Protein AF-A0A914AHM3-F1 (afdb_monomer_lite)

Sequence (152 aa):
MAEKRKVKGLMERLRDGETVICAEGYLFVFERRGYLTAGSFVPEVVLEHPELVRQQYEEFVHAGSDVVLAFTYYAHREKMALIGREDDLERINKHALRMAREVADQTGTLMAGNISNTNIFVDTVPNYREKIRQIFKQCYSVSAMQSVNEFT

Radius of gyration: 16.48 Å; chains: 1; bounding box: 52×35×42 Å

Organism: Patiria miniata (NCBI:txid46514)

Secondary structure (DSSP, 8-state):
----PPPPPHHHHHHTT----B---HHHHHHHTTSS-TTT---THHHH-HHHHHHHHHHHHHTT-SEEE-S-TT-SHHHHHTTT-GGGHHHHHHHHHHHHHHHHHHHT-EEE------S--STTSTTHHHHHHHHHHHHHHHHHTT--SS--

Foldseek 3Di:
DDDQPQQDAPVRCVVVVHDAAADDDVLVVCVVVVNDDPPLSAVCCCVVPVVVLLVVQLVVVVVPHLEREFPLELLFQVSCVVVPRSVCSLVSLLSRLVSRVVSCSVSSGHYFYDDYDDPQPDPPDPPSVVVRVVRRVVSCVSRVVRHDDDDD

InterPro domains:
  IPR003726 Homocysteine-binding domain [PF02574] (45-138)
  IPR003726 Homocysteine-binding domain [PS50970] (8-152)
  IPR036589 Homocysteine-binding domain superfamily [G3DSA:3.20.20.330] (1-148)
  IPR036589 Homocysteine-binding domain superfamily [SSF82282] (9-138)

Structure (mmCIF, N/CA/C/O backbone):
data_AF-A0A914AHM3-F1
#
_entry.id   AF-A0A914AHM3-F1
#
loop_
_atom_site.group_PDB
_atom_site.id
_atom_site.type_symbol
_atom_site.label_atom_id
_atom_site.label_alt_id
_atom_site.label_comp_id
_atom_site.label_asym_id
_atom_site.label_entity_id
_atom_site.label_seq_id
_atom_site.pdbx_PDB_ins_code
_atom_site.Cartn_x
_atom_site.Cartn_y
_atom_site.Cartn_z
_atom_site.occupancy
_atom_site.B_iso_or_equiv
_atom_site.auth_seq_id
_atom_site.auth_comp_id
_atom_site.auth_asym_id
_atom_site.auth_atom_id
_atom_site.pdbx_PDB_model_num
ATOM 1 N N . MET A 1 1 ? -28.312 -5.785 12.304 1.00 42.84 1 MET A N 1
ATOM 2 C CA . MET A 1 1 ? -27.181 -5.218 11.540 1.00 42.84 1 MET A CA 1
ATOM 3 C C . MET A 1 1 ? -26.356 -4.410 12.52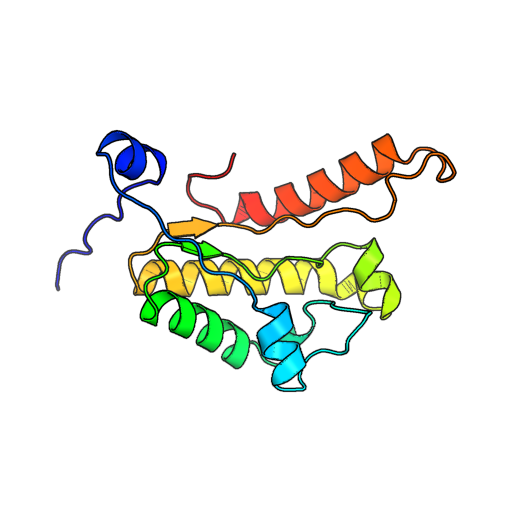8 1.00 42.84 1 MET A C 1
ATOM 5 O O . MET A 1 1 ? -26.925 -3.509 13.127 1.00 42.84 1 MET A O 1
ATOM 9 N N . ALA A 1 2 ? -25.105 -4.788 12.802 1.00 54.66 2 ALA A N 1
ATOM 10 C CA . ALA A 1 2 ? -24.249 -4.020 13.708 1.00 54.66 2 ALA A CA 1
ATOM 11 C C . ALA A 1 2 ? -23.854 -2.695 13.037 1.00 54.66 2 ALA A C 1
ATOM 13 O O . ALA A 1 2 ? -23.507 -2.682 11.856 1.00 54.66 2 ALA A O 1
ATOM 14 N N . GLU A 1 3 ? -23.950 -1.590 13.770 1.00 62.22 3 GLU A N 1
ATOM 15 C CA . GLU A 1 3 ? -23.522 -0.271 13.309 1.00 62.22 3 GLU A CA 1
ATOM 16 C C . GLU A 1 3 ? -22.013 -0.301 13.019 1.00 62.22 3 GLU A C 1
ATOM 18 O O . GLU A 1 3 ? -21.216 -0.689 13.877 1.00 62.22 3 GLU A O 1
ATOM 23 N N . LYS A 1 4 ? -21.604 0.052 11.791 1.00 63.44 4 LYS A N 1
ATOM 24 C CA . LYS A 1 4 ? -20.179 0.162 11.449 1.00 63.44 4 LYS A CA 1
ATOM 25 C C . LYS A 1 4 ? -19.589 1.313 12.261 1.00 63.44 4 LYS A C 1
ATOM 27 O O . LYS A 1 4 ? -19.874 2.476 11.985 1.00 63.44 4 LYS A O 1
ATOM 32 N N . ARG A 1 5 ? -18.760 0.987 13.254 1.00 68.69 5 ARG A N 1
ATOM 33 C CA . ARG A 1 5 ? -18.002 1.971 14.032 1.00 68.69 5 ARG A CA 1
ATOM 34 C C . ARG A 1 5 ? -17.180 2.839 13.077 1.00 68.69 5 ARG A C 1
ATOM 36 O O . ARG A 1 5 ? -16.397 2.321 12.284 1.00 68.69 5 ARG A O 1
ATOM 43 N N . LYS A 1 6 ? -17.364 4.157 13.159 1.00 81.12 6 LYS A N 1
ATOM 44 C CA . LYS A 1 6 ? -16.585 5.128 12.384 1.00 81.12 6 LYS A CA 1
ATOM 45 C C . LYS A 1 6 ? -15.105 5.008 12.769 1.00 81.12 6 LYS A C 1
ATOM 47 O O . LYS A 1 6 ? -14.771 5.100 13.950 1.00 81.12 6 LYS A O 1
ATOM 52 N N . VAL A 1 7 ? -14.239 4.784 11.782 1.00 86.19 7 VAL A N 1
ATOM 53 C CA . VAL A 1 7 ? -12.780 4.767 11.971 1.00 86.19 7 VAL A CA 1
ATOM 54 C C . VAL A 1 7 ? -12.321 6.200 12.251 1.00 86.19 7 VAL A C 1
ATOM 56 O O . VAL A 1 7 ? -12.707 7.116 11.521 1.00 86.19 7 VAL A O 1
ATOM 59 N N . LYS A 1 8 ? -11.556 6.399 13.332 1.00 90.94 8 LYS A N 1
ATOM 60 C CA . LYS A 1 8 ? -10.951 7.699 13.652 1.00 90.94 8 LYS A CA 1
ATOM 61 C C . LYS A 1 8 ? -9.883 8.041 12.627 1.00 90.94 8 LYS A C 1
ATOM 63 O O . LYS A 1 8 ? -9.135 7.158 12.212 1.00 90.94 8 LYS A O 1
ATOM 68 N N . GLY A 1 9 ? -9.776 9.319 12.306 1.00 92.06 9 GLY A N 1
ATOM 69 C CA . GLY A 1 9 ? -8.724 9.800 11.427 1.00 92.06 9 GLY A CA 1
ATOM 70 C C . GLY A 1 9 ? -7.344 9.855 12.085 1.00 92.06 9 GLY A C 1
ATOM 71 O O . GLY A 1 9 ? -7.245 10.031 13.295 1.00 92.06 9 GLY A O 1
ATOM 72 N N . LEU A 1 10 ? -6.261 9.783 11.316 1.00 92.81 10 LEU A N 1
ATOM 73 C CA . LEU A 1 10 ? -4.870 9.924 11.750 1.00 92.81 10 LEU A CA 1
ATOM 74 C C . LEU A 1 10 ? -4.677 11.155 12.636 1.00 92.81 10 LEU A C 1
ATOM 76 O O . LEU A 1 10 ? -4.193 11.041 13.757 1.00 92.81 10 LEU A O 1
ATOM 80 N N . MET A 1 11 ? -5.093 12.336 12.169 1.00 94.38 11 MET A N 1
ATOM 81 C CA . MET A 1 11 ? -4.920 13.575 12.937 1.00 94.38 11 MET A CA 1
ATOM 82 C C . MET A 1 11 ? -5.751 13.596 14.222 1.00 94.38 11 MET A C 1
ATOM 84 O O . MET A 1 11 ? -5.345 14.225 15.194 1.00 94.38 11 MET A O 1
ATOM 88 N N . GLU A 1 12 ? -6.905 12.930 14.234 1.00 94.12 12 GLU A N 1
ATOM 89 C CA . GLU A 1 12 ? -7.736 12.762 15.430 1.00 94.12 12 GLU A CA 1
ATOM 90 C C . GLU A 1 12 ? -7.029 11.849 16.438 1.00 94.12 12 GLU A C 1
ATOM 92 O O . GLU A 1 12 ? -6.790 12.261 17.569 1.00 94.12 12 GLU A O 1
ATOM 97 N N . ARG A 1 13 ? -6.576 10.669 15.994 1.00 94.38 13 ARG A N 1
ATOM 98 C CA . ARG A 1 13 ? -5.828 9.705 16.814 1.00 94.38 13 ARG A CA 1
ATOM 99 C C . ARG A 1 13 ? -4.575 10.329 17.432 1.00 94.38 13 ARG A C 1
ATOM 101 O O . ARG A 1 13 ? -4.349 10.195 18.631 1.00 94.38 13 ARG A O 1
ATOM 108 N N . LEU A 1 14 ? -3.790 11.066 16.641 1.00 94.88 14 LEU A N 1
ATOM 109 C CA . LEU A 1 14 ? -2.574 11.730 17.124 1.00 94.88 14 LEU A CA 1
ATOM 110 C C . LEU A 1 14 ? -2.871 12.834 18.152 1.00 94.88 14 LEU A C 1
ATOM 112 O O . LEU A 1 14 ? -2.126 12.981 19.118 1.00 94.88 14 LEU A O 1
ATOM 116 N N . ARG A 1 15 ? -3.952 13.607 17.975 1.00 97.06 15 ARG A N 1
ATOM 117 C CA . ARG A 1 15 ? -4.371 14.638 18.947 1.00 97.06 15 ARG A CA 1
ATOM 118 C C . ARG A 1 15 ? -4.854 14.035 20.263 1.00 97.06 15 ARG A C 1
ATOM 120 O O . ARG A 1 15 ? -4.610 14.628 21.309 1.00 97.06 15 ARG A O 1
ATOM 127 N N . ASP A 1 16 ? -5.475 12.863 20.203 1.00 96.75 16 ASP A N 1
ATOM 128 C CA . ASP A 1 16 ? -5.922 12.104 21.373 1.00 96.75 16 ASP A CA 1
ATOM 129 C C . ASP A 1 16 ? -4.761 11.404 22.113 1.00 96.75 16 ASP A C 1
ATOM 131 O O . ASP A 1 16 ? -4.977 10.762 23.140 1.00 96.75 16 ASP A O 1
ATOM 135 N N . GLY A 1 17 ? -3.522 11.530 21.618 1.00 97.00 17 GLY A N 1
ATOM 136 C CA . GLY A 1 17 ? -2.338 10.902 22.206 1.00 97.00 17 GLY A CA 1
ATOM 137 C C . GLY A 1 17 ? -2.209 9.409 21.892 1.00 97.00 17 GLY A C 1
ATOM 138 O O . GLY A 1 17 ? -1.454 8.706 22.565 1.00 97.00 17 GLY A O 1
ATOM 139 N N . GLU A 1 18 ? -2.938 8.906 20.891 1.00 96.75 18 GLU A N 1
ATOM 140 C CA . GLU A 1 18 ? -2.820 7.520 20.445 1.00 96.75 18 GLU A CA 1
ATOM 141 C C . GLU A 1 18 ? -1.497 7.286 19.696 1.00 96.75 18 GLU A C 1
ATOM 143 O O . GLU A 1 18 ? -0.972 8.161 19.005 1.00 96.75 18 GLU A O 1
ATOM 148 N N . THR A 1 19 ? -0.976 6.061 19.787 1.00 96.12 19 THR A N 1
ATOM 149 C CA . THR A 1 19 ? 0.103 5.581 18.913 1.00 96.12 19 THR A CA 1
ATOM 150 C C . THR A 1 19 ? -0.508 4.922 17.680 1.00 96.12 19 THR A C 1
ATOM 152 O O . THR A 1 19 ? -1.481 4.180 17.806 1.00 96.12 19 THR A O 1
ATOM 155 N N . VAL A 1 20 ? 0.060 5.193 16.501 1.00 95.69 20 VAL A N 1
ATOM 156 C CA . VAL A 1 20 ? -0.365 4.607 15.222 1.00 95.69 20 VAL A CA 1
ATOM 157 C C . VAL A 1 20 ? 0.788 3.796 14.641 1.00 95.69 20 VAL A C 1
ATOM 159 O O . VAL A 1 20 ? 1.871 4.333 14.406 1.00 95.69 20 VAL A O 1
ATOM 162 N N . ILE A 1 21 ? 0.556 2.509 14.402 1.00 96.56 21 ILE A N 1
ATOM 163 C CA . ILE A 1 21 ? 1.529 1.576 13.830 1.00 96.56 21 ILE A CA 1
ATOM 164 C C . ILE A 1 21 ? 1.242 1.393 12.338 1.00 96.56 21 ILE A C 1
ATOM 166 O O . ILE A 1 21 ? 0.132 1.055 11.942 1.00 96.56 21 ILE A O 1
ATOM 170 N N . CYS A 1 22 ? 2.256 1.575 11.495 1.00 95.44 22 CYS A N 1
ATOM 171 C CA . CYS A 1 22 ? 2.174 1.292 10.065 1.00 95.44 22 CYS A CA 1
ATOM 172 C C . CYS A 1 22 ? 3.213 0.226 9.718 1.00 95.44 22 CYS A C 1
ATOM 174 O O . CYS A 1 22 ? 4.412 0.510 9.705 1.00 95.44 22 CYS A O 1
ATOM 176 N N . ALA A 1 23 ? 2.759 -1.005 9.491 1.00 94.19 23 ALA A N 1
ATOM 177 C CA . ALA A 1 23 ? 3.623 -2.080 9.032 1.00 94.19 23 ALA A CA 1
ATOM 178 C C . ALA A 1 23 ? 3.858 -1.988 7.515 1.00 94.19 23 ALA A C 1
ATOM 180 O O . ALA A 1 23 ? 2.966 -1.657 6.733 1.00 94.19 23 ALA A O 1
ATOM 181 N N . GLU A 1 24 ? 5.081 -2.308 7.109 1.00 90.19 24 GLU A N 1
ATOM 182 C CA . GLU A 1 24 ? 5.529 -2.384 5.720 1.00 90.19 24 GLU A CA 1
ATOM 183 C C . GLU A 1 24 ? 6.514 -3.563 5.608 1.00 90.19 24 GLU A C 1
ATOM 185 O O . GLU A 1 24 ? 6.832 -4.228 6.597 1.00 90.19 24 GLU A O 1
ATOM 190 N N . GLY A 1 25 ? 6.985 -3.850 4.403 1.00 91.62 25 GLY A N 1
ATOM 191 C CA . GLY A 1 25 ? 8.000 -4.853 4.117 1.00 91.62 25 GLY A CA 1
ATOM 192 C C . GLY A 1 25 ? 7.534 -5.857 3.073 1.00 91.62 25 GLY A C 1
ATOM 193 O O . GLY A 1 25 ? 8.170 -6.900 2.929 1.00 91.62 25 GLY A O 1
ATOM 194 N N . TYR A 1 26 ? 6.439 -5.568 2.350 1.00 92.69 26 TYR A N 1
ATOM 195 C CA . TYR A 1 26 ? 5.820 -6.470 1.365 1.00 92.69 26 TYR A CA 1
ATOM 196 C C . TYR A 1 26 ? 6.859 -7.055 0.417 1.00 92.69 26 TYR A C 1
ATOM 198 O O . TYR A 1 26 ? 6.921 -8.262 0.203 1.00 92.69 26 TYR A O 1
ATOM 206 N N . LEU A 1 27 ? 7.718 -6.179 -0.095 1.00 92.44 27 LEU A N 1
ATOM 207 C CA . LEU A 1 27 ? 8.753 -6.507 -1.054 1.00 92.44 27 LEU A CA 1
ATOM 208 C C . LEU A 1 27 ? 9.712 -7.587 -0.542 1.00 92.44 27 LEU A C 1
ATOM 210 O O . LEU A 1 27 ? 9.981 -8.550 -1.255 1.00 92.44 27 LEU A O 1
ATOM 214 N N . PHE A 1 28 ? 10.174 -7.468 0.703 1.00 92.00 28 PHE A N 1
ATOM 215 C CA . PHE A 1 28 ? 11.066 -8.452 1.319 1.00 92.00 28 PHE A CA 1
ATOM 216 C C . PHE A 1 28 ? 10.345 -9.753 1.662 1.00 92.00 28 PHE A C 1
ATOM 218 O O . PHE A 1 28 ? 10.939 -10.825 1.584 1.00 92.00 28 PHE A O 1
ATOM 225 N N . VAL A 1 29 ? 9.059 -9.688 2.017 1.00 94.00 29 VAL A N 1
ATOM 226 C CA . VAL A 1 29 ? 8.280 -10.908 2.249 1.00 94.00 29 VAL A CA 1
ATOM 227 C C . VAL A 1 29 ? 8.100 -11.683 0.944 1.00 94.00 29 VAL A C 1
ATOM 229 O O . VAL A 1 29 ? 8.300 -12.897 0.927 1.00 94.00 29 VAL A O 1
ATOM 232 N N . PHE A 1 30 ? 7.782 -11.002 -0.158 1.00 95.25 30 PHE A N 1
ATOM 233 C CA . PHE A 1 30 ? 7.632 -11.645 -1.462 1.00 95.25 30 PHE A CA 1
ATOM 234 C C . PHE A 1 30 ? 8.955 -12.121 -2.056 1.00 95.25 30 PHE A C 1
ATOM 236 O O . PHE A 1 30 ? 8.975 -13.188 -2.664 1.00 95.25 30 PHE A O 1
ATOM 243 N N . GLU A 1 31 ? 10.058 -11.406 -1.833 1.00 93.88 31 GLU A N 1
ATOM 244 C CA . GLU A 1 31 ? 11.396 -11.884 -2.200 1.00 93.88 31 GLU A CA 1
ATOM 245 C C . GLU A 1 31 ? 11.745 -13.171 -1.442 1.00 93.88 31 GLU A C 1
ATOM 247 O O . GLU A 1 31 ? 12.020 -14.197 -2.063 1.00 93.88 31 GLU A O 1
ATOM 252 N N . ARG A 1 32 ? 11.576 -13.187 -0.114 1.00 93.50 32 ARG A N 1
ATOM 253 C CA . ARG A 1 32 ? 11.824 -14.380 0.709 1.00 93.50 32 ARG A CA 1
ATOM 254 C C . ARG A 1 32 ? 10.929 -15.568 0.341 1.00 93.50 32 ARG A C 1
ATOM 256 O O . ARG A 1 32 ? 11.335 -16.717 0.514 1.00 93.50 32 ARG A O 1
ATOM 263 N N . ARG A 1 33 ? 9.703 -15.307 -0.121 1.00 94.19 33 ARG A N 1
ATOM 264 C CA . ARG A 1 33 ? 8.746 -16.330 -0.580 1.00 94.19 33 ARG A CA 1
ATOM 265 C C . ARG A 1 33 ? 8.977 -16.759 -2.040 1.00 94.19 33 ARG A C 1
ATOM 267 O O . ARG A 1 33 ? 8.308 -17.685 -2.485 1.00 94.19 33 ARG A O 1
ATOM 274 N N . GLY A 1 34 ? 9.912 -16.133 -2.760 1.00 93.00 34 GLY A N 1
ATOM 275 C CA . GLY A 1 34 ? 10.273 -16.485 -4.137 1.00 93.00 34 GLY A CA 1
ATOM 276 C C . GLY A 1 34 ? 9.369 -15.895 -5.224 1.00 93.00 34 GLY A C 1
ATOM 277 O O . GLY A 1 34 ? 9.424 -16.358 -6.358 1.00 93.00 34 GLY A O 1
ATOM 278 N N . TYR A 1 35 ? 8.549 -14.891 -4.899 1.00 92.62 35 TYR A N 1
ATOM 279 C CA . TYR A 1 35 ? 7.653 -14.213 -5.849 1.00 92.62 35 TYR A CA 1
ATOM 280 C C . TYR A 1 35 ? 8.254 -12.950 -6.468 1.00 92.62 35 TYR A C 1
ATOM 282 O O . TYR A 1 35 ? 7.726 -12.456 -7.454 1.00 92.62 35 TYR A O 1
ATOM 290 N N . LEU A 1 36 ? 9.326 -12.404 -5.886 1.00 89.94 36 LEU A N 1
ATOM 291 C CA . LEU A 1 36 ? 10.032 -11.244 -6.427 1.00 89.94 36 LEU A CA 1
ATOM 292 C C . LEU A 1 36 ? 11.522 -11.532 -6.548 1.00 89.94 36 LEU A C 1
ATOM 294 O O . LEU A 1 36 ? 12.123 -12.169 -5.684 1.00 89.94 36 LEU A O 1
ATOM 298 N N . THR A 1 37 ? 12.124 -11.002 -7.609 1.00 83.00 37 THR A N 1
ATOM 299 C CA . THR A 1 37 ? 13.563 -11.121 -7.852 1.00 83.00 37 THR A CA 1
ATOM 300 C C . THR A 1 37 ? 14.315 -9.940 -7.244 1.00 83.00 37 THR A C 1
ATOM 302 O O . THR A 1 37 ? 13.954 -8.773 -7.443 1.00 83.00 37 THR A O 1
ATOM 305 N N . ALA A 1 38 ? 15.406 -10.240 -6.535 1.00 79.62 38 ALA A N 1
ATOM 306 C CA . ALA A 1 38 ? 16.302 -9.226 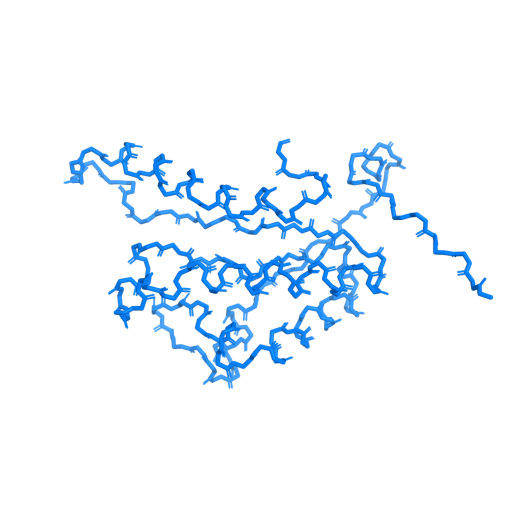-6.004 1.00 79.62 38 ALA A CA 1
ATOM 307 C C . ALA A 1 38 ? 16.892 -8.341 -7.117 1.00 79.62 38 ALA A C 1
ATOM 309 O O . ALA A 1 38 ? 17.373 -8.827 -8.139 1.00 79.62 38 ALA A O 1
ATOM 310 N N . GLY A 1 39 ? 16.863 -7.022 -6.911 1.00 77.69 39 GLY A N 1
ATOM 311 C CA . GLY A 1 39 ? 17.391 -6.024 -7.846 1.00 77.69 39 GLY A CA 1
ATOM 312 C C . GLY A 1 39 ? 16.302 -5.274 -8.615 1.00 77.69 39 GLY A C 1
ATOM 313 O O . GLY A 1 39 ? 16.201 -4.046 -8.483 1.00 77.69 39 GLY A O 1
ATOM 314 N N . SER A 1 40 ? 15.459 -5.975 -9.387 1.00 77.12 40 SER A N 1
ATOM 315 C CA . SER A 1 40 ? 14.355 -5.329 -10.118 1.00 77.12 40 SER A CA 1
ATOM 316 C C . SER A 1 40 ? 13.308 -4.797 -9.146 1.00 77.12 40 SER A C 1
ATOM 318 O O . SER A 1 40 ? 12.944 -3.629 -9.271 1.00 77.12 40 SER A O 1
ATOM 320 N N . PHE A 1 41 ? 12.923 -5.585 -8.132 1.00 82.31 41 PHE A N 1
ATOM 321 C CA . PHE A 1 41 ? 12.080 -5.149 -7.014 1.00 82.31 41 PHE A CA 1
ATOM 322 C C . PHE A 1 41 ? 10.793 -4.427 -7.458 1.00 82.31 41 PHE A C 1
ATOM 324 O O . PHE A 1 41 ? 10.301 -3.520 -6.791 1.00 82.31 41 PHE A O 1
ATOM 331 N N . VAL A 1 42 ? 10.261 -4.816 -8.615 1.00 86.12 42 VAL A N 1
ATOM 332 C CA . VAL A 1 42 ? 9.024 -4.273 -9.177 1.00 86.12 42 VAL A CA 1
ATOM 333 C C . VAL A 1 42 ? 7.840 -5.041 -8.580 1.00 86.12 42 VAL A C 1
ATOM 335 O O . VAL A 1 42 ? 7.921 -6.262 -8.496 1.00 86.12 42 VAL A O 1
ATOM 338 N N . PRO A 1 43 ? 6.732 -4.394 -8.177 1.00 88.62 43 PRO A N 1
ATOM 339 C CA . PRO A 1 43 ? 5.596 -5.075 -7.543 1.00 88.62 43 PRO A CA 1
ATOM 340 C C . PRO A 1 43 ? 4.686 -5.812 -8.553 1.00 88.62 43 PRO A C 1
ATOM 342 O O . PRO A 1 43 ? 3.471 -5.628 -8.573 1.00 88.62 43 PRO A O 1
ATOM 345 N N . GLU A 1 44 ? 5.259 -6.666 -9.402 1.00 91.19 44 GLU A N 1
ATOM 346 C CA . GLU A 1 44 ? 4.539 -7.467 -10.410 1.00 91.19 4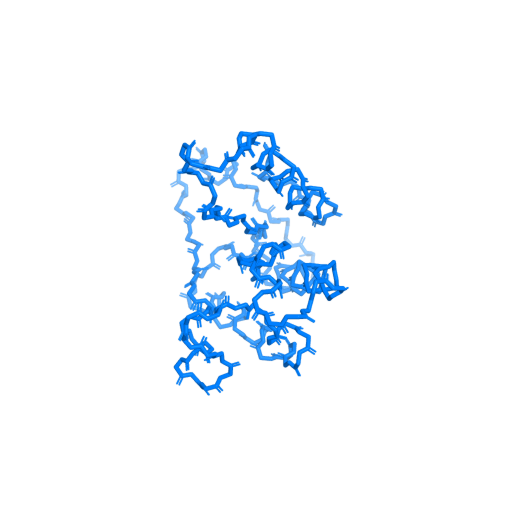4 GLU A CA 1
ATOM 347 C C . GLU A 1 44 ? 3.545 -8.471 -9.812 1.00 91.19 44 GLU A C 1
ATOM 349 O O . GLU A 1 44 ? 2.463 -8.696 -10.366 1.00 91.19 44 GLU A O 1
ATOM 354 N N . VAL A 1 45 ? 3.849 -8.952 -8.604 1.00 94.50 45 VAL A N 1
ATOM 355 C CA . VAL A 1 45 ? 2.988 -9.815 -7.782 1.00 94.50 45 VAL A CA 1
ATOM 356 C C . VAL A 1 45 ? 1.586 -9.230 -7.554 1.00 94.50 45 VAL A C 1
ATOM 358 O O . VAL A 1 45 ? 0.636 -9.975 -7.346 1.00 94.50 45 VAL A O 1
ATOM 361 N N . VAL A 1 46 ? 1.410 -7.906 -7.662 1.00 96.12 46 VAL A N 1
ATOM 362 C CA . VAL A 1 46 ? 0.094 -7.248 -7.563 1.00 96.12 46 VAL A CA 1
ATOM 363 C C . VAL A 1 46 ? -0.862 -7.681 -8.678 1.00 96.12 46 VAL A C 1
ATOM 365 O O . VAL A 1 46 ? -2.073 -7.717 -8.458 1.00 96.12 46 VAL A O 1
ATOM 368 N N . LEU A 1 47 ? -0.346 -7.989 -9.871 1.00 95.44 47 LEU A N 1
ATOM 369 C CA . LEU A 1 47 ? -1.153 -8.493 -10.984 1.00 95.44 47 LEU A CA 1
ATOM 370 C C . LEU A 1 47 ? -1.109 -10.016 -11.098 1.00 95.44 47 LEU A C 1
ATOM 372 O O . LEU A 1 47 ? -2.102 -10.604 -11.515 1.00 95.44 47 LEU A O 1
ATOM 376 N N . GLU A 1 48 ? 0.018 -10.634 -10.754 1.00 95.25 48 GLU A N 1
ATOM 377 C CA . GLU A 1 48 ? 0.228 -12.077 -10.927 1.00 95.25 48 GLU A CA 1
ATOM 378 C C . GLU A 1 48 ? -0.395 -12.907 -9.805 1.00 95.25 48 GLU A C 1
ATOM 380 O O . GLU A 1 48 ? -0.991 -13.946 -10.079 1.00 95.25 48 GLU A O 1
ATOM 385 N N . HIS A 1 49 ? -0.301 -12.418 -8.566 1.00 96.75 49 HIS A N 1
ATOM 386 C CA . HIS A 1 49 ? -0.781 -13.090 -7.357 1.00 96.75 49 HIS A CA 1
ATOM 387 C C . HIS A 1 49 ? -1.495 -12.107 -6.406 1.00 96.75 49 HIS A C 1
ATOM 389 O O . HIS A 1 49 ? -1.074 -11.917 -5.254 1.00 96.75 49 HIS A O 1
ATOM 395 N N . PRO A 1 50 ? -2.565 -11.424 -6.864 1.00 97.12 50 PRO A N 1
ATOM 396 C CA . PRO A 1 50 ? -3.276 -10.421 -6.067 1.00 97.12 50 PRO A CA 1
ATOM 397 C C . PRO A 1 50 ? -3.801 -10.971 -4.732 1.00 97.12 50 PRO A C 1
ATOM 399 O O . PRO A 1 50 ? -3.839 -10.251 -3.735 1.00 97.12 50 PRO A O 1
ATOM 402 N N . GLU A 1 51 ? -4.168 -12.250 -4.688 1.00 97.69 51 GLU A N 1
ATOM 403 C CA . GLU A 1 51 ? -4.595 -12.957 -3.484 1.00 97.69 51 GLU A CA 1
ATOM 404 C C . GLU A 1 51 ? -3.520 -12.966 -2.393 1.00 97.69 51 GLU A C 1
ATOM 406 O O . GLU A 1 51 ? -3.841 -12.762 -1.223 1.00 97.69 51 GLU A O 1
ATOM 411 N N . LEU A 1 52 ? -2.243 -13.109 -2.764 1.00 97.50 52 LEU A N 1
ATOM 412 C CA . LEU A 1 52 ? -1.137 -13.114 -1.807 1.00 97.50 52 LEU A CA 1
ATOM 413 C C . LEU A 1 52 ? -0.842 -11.709 -1.281 1.00 97.50 52 LEU A C 1
ATOM 415 O O . LEU A 1 52 ? -0.507 -11.543 -0.110 1.00 97.50 52 LEU A O 1
ATOM 419 N N . VAL A 1 53 ? -0.993 -10.684 -2.124 1.00 97.62 53 VAL A N 1
ATOM 420 C CA . VAL A 1 53 ? -0.870 -9.277 -1.707 1.00 97.62 53 VAL A CA 1
ATOM 421 C C . VAL A 1 53 ? -1.967 -8.924 -0.715 1.00 97.62 53 VAL A C 1
ATOM 423 O O . VAL A 1 53 ? -1.690 -8.347 0.336 1.00 97.62 53 VAL A O 1
ATOM 426 N N . ARG A 1 54 ? -3.203 -9.329 -1.012 1.00 98.06 54 ARG A N 1
ATOM 427 C CA . ARG A 1 54 ? -4.330 -9.157 -0.102 1.00 98.06 54 ARG A CA 1
ATOM 428 C C . ARG A 1 54 ? -4.103 -9.880 1.226 1.00 98.06 54 ARG A C 1
ATOM 430 O O . ARG A 1 54 ? -4.267 -9.263 2.275 1.00 98.06 54 ARG A O 1
ATOM 437 N N . GLN A 1 55 ? -3.668 -11.139 1.181 1.00 97.75 55 GLN A N 1
ATOM 438 C CA . GLN A 1 55 ? -3.316 -11.896 2.379 1.00 97.75 55 GLN A CA 1
ATOM 439 C C . GLN A 1 55 ? -2.237 -11.169 3.194 1.00 97.75 55 GLN A C 1
ATOM 441 O O . GLN A 1 55 ? -2.357 -11.072 4.410 1.00 97.75 55 GLN A O 1
ATOM 446 N N . GLN A 1 56 ? -1.214 -10.598 2.550 1.00 97.44 56 GLN A N 1
ATOM 447 C CA . GLN A 1 56 ? -0.157 -9.880 3.263 1.00 97.44 56 GLN A CA 1
ATOM 448 C C . GLN A 1 56 ? -0.661 -8.604 3.957 1.00 97.44 56 GLN A C 1
ATOM 450 O O . GLN A 1 56 ? -0.212 -8.305 5.064 1.00 97.44 56 GLN A O 1
ATOM 455 N N . TYR A 1 57 ? -1.603 -7.870 3.349 1.00 98.19 57 TYR A N 1
ATOM 456 C CA . TYR A 1 57 ? -2.282 -6.750 4.016 1.00 98.19 57 TYR A CA 1
ATOM 457 C C . TYR A 1 57 ? -3.022 -7.217 5.273 1.00 98.19 57 TYR A C 1
ATOM 459 O O . TYR A 1 57 ? -2.875 -6.618 6.337 1.00 98.19 57 TYR A O 1
ATOM 467 N N . GLU A 1 58 ? -3.795 -8.298 5.158 1.00 98.12 58 GLU A N 1
ATOM 468 C CA . GLU A 1 58 ? -4.556 -8.877 6.270 1.00 98.12 58 GLU A CA 1
ATOM 469 C C . GLU A 1 58 ? -3.623 -9.397 7.381 1.00 98.12 58 GLU A C 1
ATOM 471 O O . GLU A 1 58 ? -3.891 -9.165 8.558 1.00 98.12 58 GLU A O 1
ATOM 476 N N . GLU A 1 59 ? -2.488 -10.011 7.028 1.00 97.94 59 GLU A N 1
ATOM 477 C CA . GLU A 1 59 ? -1.451 -10.460 7.969 1.00 97.94 59 GLU A CA 1
ATOM 478 C C . GLU A 1 59 ? -0.845 -9.292 8.762 1.00 97.94 59 GLU A C 1
ATOM 480 O O . GLU A 1 59 ? -0.670 -9.401 9.976 1.00 97.94 59 GLU A O 1
ATOM 485 N N . PHE A 1 60 ? -0.558 -8.155 8.117 1.00 98.19 60 PHE A N 1
ATOM 486 C CA . PHE A 1 60 ? -0.043 -6.976 8.820 1.00 98.19 60 PHE A CA 1
ATOM 487 C C . PHE A 1 60 ? -1.076 -6.345 9.748 1.00 98.19 60 PHE A C 1
ATOM 489 O O . PHE A 1 60 ? -0.732 -5.950 10.862 1.00 98.19 60 PHE A O 1
ATOM 496 N N . VAL A 1 61 ? -2.343 -6.289 9.335 1.00 98.06 61 VAL A N 1
ATOM 497 C CA . VAL A 1 61 ? -3.421 -5.846 10.226 1.00 98.06 61 VAL A CA 1
ATOM 498 C C . VAL A 1 61 ? -3.570 -6.802 11.408 1.00 98.06 61 VAL A C 1
ATOM 500 O O . VAL A 1 61 ? -3.643 -6.357 12.551 1.00 98.06 61 VAL A O 1
ATOM 503 N N . HIS A 1 62 ? -3.544 -8.114 11.162 1.00 97.94 62 HIS A N 1
ATOM 504 C CA . HIS A 1 62 ? -3.598 -9.129 12.213 1.00 97.94 62 HIS A CA 1
ATOM 505 C C . HIS A 1 62 ? -2.429 -9.007 13.204 1.00 97.94 62 HIS A C 1
ATOM 507 O O . HIS A 1 62 ? -2.618 -9.192 14.404 1.00 97.94 62 HIS A O 1
ATOM 513 N N . ALA A 1 63 ? -1.242 -8.633 12.721 1.00 98.00 63 ALA A N 1
ATOM 514 C CA . ALA A 1 63 ? -0.065 -8.367 13.545 1.00 98.00 63 ALA A CA 1
ATOM 515 C C . ALA A 1 63 ? -0.127 -7.036 14.328 1.00 98.00 63 ALA A C 1
ATOM 517 O O . ALA A 1 63 ? 0.783 -6.755 15.108 1.00 98.00 63 ALA A O 1
ATOM 518 N N . GLY A 1 64 ? -1.179 -6.229 14.149 1.00 97.25 64 GLY A N 1
ATOM 519 C CA . GLY A 1 64 ? -1.411 -4.985 14.889 1.00 97.25 64 GLY A CA 1
ATOM 520 C C . GLY A 1 64 ? -1.154 -3.698 14.103 1.00 97.25 64 GLY A C 1
ATOM 521 O O . GLY A 1 64 ? -1.052 -2.640 14.717 1.00 97.25 64 GLY A O 1
ATOM 522 N N . SER A 1 65 ? -1.036 -3.751 12.771 1.00 97.62 65 SER A N 1
ATOM 523 C CA . SER A 1 65 ? -0.952 -2.532 11.959 1.00 97.62 65 SER A CA 1
ATOM 524 C C . SER A 1 65 ? -2.273 -1.762 11.991 1.00 97.62 65 SER A C 1
ATOM 526 O O . SER A 1 65 ? -3.335 -2.296 11.674 1.00 97.62 65 SER A O 1
ATOM 528 N N . ASP A 1 66 ? -2.188 -0.474 12.306 1.00 97.19 66 ASP A N 1
ATOM 529 C CA . ASP A 1 66 ? -3.295 0.482 12.274 1.00 97.19 66 ASP A CA 1
ATOM 530 C C . ASP A 1 66 ? -3.588 1.023 10.871 1.00 97.19 66 ASP A C 1
ATOM 532 O O . ASP A 1 66 ? -4.626 1.652 10.646 1.00 97.19 66 ASP A O 1
ATOM 536 N N . VAL A 1 67 ? -2.650 0.822 9.944 1.00 96.56 67 VAL A N 1
ATOM 537 C CA . VAL A 1 67 ? -2.686 1.341 8.578 1.00 96.56 67 VAL A CA 1
ATOM 538 C C . VAL A 1 67 ? -2.427 0.202 7.602 1.00 96.56 67 VAL A C 1
ATOM 540 O O . VAL A 1 67 ? -1.444 -0.530 7.731 1.00 96.56 67 VAL A O 1
ATOM 543 N N . VAL A 1 68 ? -3.275 0.082 6.586 1.00 96.94 68 VAL A N 1
ATOM 544 C CA . VAL A 1 68 ? -2.985 -0.723 5.398 1.00 96.94 68 VAL A CA 1
ATOM 545 C C . VAL A 1 68 ? -2.287 0.178 4.389 1.00 96.94 68 VAL A C 1
ATOM 547 O O . VAL A 1 68 ? -2.915 0.996 3.713 1.00 96.94 68 VAL A O 1
ATOM 550 N N . LEU A 1 69 ? -0.965 0.058 4.316 1.00 95.06 69 LEU A N 1
ATOM 551 C CA . LEU A 1 69 ? -0.155 0.779 3.342 1.00 95.06 69 LEU A CA 1
ATOM 552 C C . LEU A 1 69 ? -0.159 0.026 2.008 1.00 95.06 69 LEU A C 1
ATOM 554 O O . LEU A 1 69 ? 0.284 -1.118 1.950 1.00 95.06 69 LEU A O 1
ATOM 558 N N . ALA A 1 70 ? -0.644 0.653 0.937 1.00 94.81 70 ALA A N 1
ATOM 559 C CA . ALA A 1 70 ? -0.715 0.027 -0.378 1.00 94.81 70 ALA A CA 1
ATOM 560 C C . ALA A 1 70 ? 0.680 -0.320 -0.920 1.00 94.81 70 ALA A C 1
ATOM 562 O O . ALA A 1 70 ? 1.609 0.487 -0.863 1.00 94.81 70 ALA A O 1
ATOM 563 N N . PHE A 1 71 ? 0.819 -1.507 -1.508 1.00 94.81 71 PHE A N 1
ATOM 564 C CA . PHE A 1 71 ? 2.064 -1.990 -2.096 1.00 94.81 71 PHE A CA 1
ATOM 565 C C . PHE A 1 71 ? 2.307 -1.387 -3.491 1.00 94.81 71 PHE A C 1
ATOM 567 O O . PHE A 1 71 ? 2.270 -2.063 -4.516 1.00 94.81 71 PHE A O 1
ATOM 574 N N . THR A 1 72 ? 2.519 -0.071 -3.521 1.00 91.44 72 THR A N 1
ATOM 575 C CA . THR A 1 72 ? 2.789 0.733 -4.727 1.00 91.44 72 THR A CA 1
ATOM 576 C C . THR A 1 72 ? 4.239 1.213 -4.812 1.00 91.44 72 THR A C 1
ATOM 578 O O . THR A 1 72 ? 4.615 1.916 -5.751 1.00 91.44 72 THR A O 1
ATOM 581 N N . TYR A 1 73 ? 5.087 0.833 -3.851 1.00 88.19 73 TYR A N 1
ATOM 582 C CA . TYR A 1 73 ? 6.508 1.165 -3.885 1.00 88.19 73 TYR A CA 1
ATOM 583 C C . TYR A 1 73 ? 7.169 0.557 -5.130 1.00 88.19 73 TYR A C 1
ATOM 585 O O . TYR A 1 73 ? 6.907 -0.588 -5.483 1.00 88.19 73 TYR A O 1
ATOM 593 N N . TYR A 1 74 ? 7.996 1.344 -5.821 1.00 87.44 74 TYR A N 1
ATOM 594 C CA . TYR A 1 74 ? 8.602 1.021 -7.117 1.00 87.44 74 TYR A CA 1
ATOM 595 C C . TYR A 1 74 ? 7.647 0.802 -8.299 1.00 87.44 74 TYR A C 1
ATOM 597 O O . TYR A 1 74 ? 8.113 0.574 -9.415 1.00 87.44 74 TYR A O 1
ATOM 605 N N . ALA A 1 75 ? 6.338 1.009 -8.137 1.00 86.56 75 ALA A N 1
ATOM 606 C CA . ALA A 1 75 ? 5.410 1.094 -9.259 1.00 86.56 75 ALA A CA 1
ATOM 607 C C . ALA A 1 75 ? 5.479 2.488 -9.915 1.00 86.56 75 ALA A C 1
ATOM 609 O O . ALA A 1 75 ? 4.520 3.258 -9.868 1.00 86.56 75 ALA A O 1
ATOM 610 N N . HIS A 1 76 ? 6.622 2.823 -10.525 1.00 86.19 76 HIS A N 1
ATOM 611 C CA . HIS A 1 76 ? 6.817 4.021 -11.351 1.00 86.19 76 HIS A CA 1
ATOM 612 C C . HIS A 1 76 ? 7.553 3.679 -12.650 1.00 86.19 76 HIS A C 1
ATOM 614 O O . HIS A 1 76 ? 8.315 2.715 -12.717 1.00 86.19 76 HIS A O 1
ATOM 620 N N . ARG A 1 77 ? 7.343 4.499 -13.690 1.00 85.44 77 ARG A N 1
ATOM 621 C CA . ARG A 1 77 ? 7.776 4.223 -15.073 1.00 85.44 77 ARG A CA 1
ATOM 622 C C . ARG A 1 77 ? 9.236 3.770 -15.196 1.00 85.44 77 ARG A C 1
ATOM 624 O O . ARG A 1 77 ? 9.506 2.818 -15.912 1.00 85.44 77 ARG A O 1
ATOM 631 N N . GLU A 1 78 ? 10.158 4.428 -14.494 1.00 83.88 78 GLU A N 1
ATOM 632 C CA . GLU A 1 78 ? 11.592 4.099 -14.537 1.00 83.88 78 GLU A CA 1
ATOM 633 C C . GLU A 1 78 ? 11.886 2.667 -14.062 1.00 83.88 78 GLU A C 1
ATOM 635 O O . GLU A 1 78 ? 12.663 1.968 -14.703 1.00 83.88 78 GLU A O 1
ATOM 640 N N . LYS A 1 79 ? 11.259 2.205 -12.971 1.00 85.25 79 LYS A N 1
ATOM 641 C CA . LYS A 1 79 ? 11.488 0.841 -12.477 1.00 85.25 79 LYS A CA 1
ATOM 642 C C . LYS A 1 79 ? 10.788 -0.197 -13.349 1.00 85.25 79 LYS A C 1
ATOM 644 O O . LYS A 1 79 ? 11.380 -1.228 -13.644 1.00 85.25 79 LYS A O 1
ATOM 649 N N . MET A 1 80 ? 9.565 0.099 -13.799 1.00 87.69 80 MET A N 1
ATOM 650 C CA . MET A 1 80 ? 8.805 -0.778 -14.700 1.00 87.69 80 MET A CA 1
ATOM 651 C C . MET A 1 80 ? 9.549 -1.025 -16.024 1.00 87.69 80 MET A C 1
ATOM 653 O O . MET A 1 80 ? 9.500 -2.133 -16.553 1.00 87.69 80 MET A O 1
ATOM 657 N N . ALA A 1 81 ? 10.289 -0.024 -16.519 1.00 87.56 81 ALA A N 1
ATOM 658 C CA . ALA A 1 81 ? 11.102 -0.137 -17.729 1.00 87.56 81 ALA A CA 1
ATOM 659 C C . ALA A 1 81 ? 12.255 -1.145 -17.611 1.00 87.56 81 ALA A C 1
ATOM 661 O O . ALA A 1 81 ? 12.685 -1.703 -18.616 1.00 87.56 81 ALA A O 1
ATOM 662 N N . LEU A 1 82 ? 12.731 -1.443 -16.394 1.00 85.88 82 LEU A N 1
ATOM 663 C CA . LEU A 1 82 ? 13.776 -2.454 -16.179 1.00 85.88 82 LEU A CA 1
ATOM 664 C C . LEU A 1 82 ? 13.307 -3.875 -16.516 1.00 85.88 82 LEU A C 1
ATOM 666 O O . LEU A 1 82 ? 14.142 -4.747 -16.738 1.00 85.88 82 LEU A O 1
ATOM 670 N N . ILE A 1 83 ? 11.992 -4.102 -16.534 1.00 87.44 83 ILE A N 1
ATOM 671 C CA . ILE A 1 83 ? 11.379 -5.398 -16.841 1.00 87.44 83 ILE A CA 1
ATOM 672 C C . ILE A 1 83 ? 10.455 -5.340 -18.070 1.00 87.44 83 ILE A C 1
ATOM 674 O O . ILE A 1 83 ? 9.774 -6.317 -18.362 1.00 87.44 83 ILE A O 1
ATOM 678 N N . GLY A 1 84 ? 10.413 -4.206 -18.783 1.00 89.25 84 GLY A N 1
ATOM 679 C CA . GLY A 1 84 ? 9.586 -4.016 -19.981 1.00 89.25 84 GLY A CA 1
ATOM 680 C C . GLY A 1 84 ? 8.073 -4.053 -19.726 1.00 89.25 84 GLY A C 1
ATOM 681 O O . GLY A 1 84 ? 7.330 -4.564 -20.563 1.00 89.25 84 GLY A O 1
ATOM 682 N N . ARG A 1 85 ? 7.612 -3.580 -18.557 1.00 91.06 85 ARG A N 1
ATOM 683 C CA . ARG A 1 85 ? 6.192 -3.619 -18.140 1.00 91.06 85 ARG A CA 1
ATOM 684 C C . ARG A 1 85 ? 5.595 -2.242 -17.853 1.00 91.06 85 ARG A C 1
ATOM 686 O O . ARG A 1 85 ? 4.726 -2.092 -16.997 1.00 91.06 85 ARG A O 1
ATOM 693 N N . GLU A 1 86 ? 6.043 -1.201 -18.543 1.00 91.06 86 GLU A N 1
ATOM 694 C CA . GLU A 1 86 ? 5.549 0.168 -18.349 1.00 91.06 86 GLU A CA 1
ATOM 695 C C . GLU A 1 86 ? 4.034 0.303 -18.549 1.00 91.06 86 GLU A C 1
ATOM 697 O O . GLU A 1 86 ? 3.407 1.117 -17.869 1.00 91.06 86 GLU A O 1
ATOM 702 N N . ASP A 1 87 ? 3.448 -0.509 -19.427 1.00 92.12 87 ASP A N 1
ATOM 703 C CA . ASP A 1 87 ? 2.010 -0.500 -19.723 1.00 92.12 87 ASP A CA 1
ATOM 704 C C . ASP A 1 87 ? 1.157 -1.060 -18.569 1.00 92.12 87 ASP A C 1
ATOM 706 O O . ASP A 1 87 ? -0.023 -0.729 -18.439 1.00 92.12 87 ASP A O 1
ATOM 710 N N . ASP A 1 88 ? 1.757 -1.841 -17.664 1.00 92.19 88 ASP A N 1
ATOM 711 C CA . ASP A 1 88 ? 1.080 -2.374 -16.477 1.00 92.19 88 ASP A CA 1
ATOM 712 C C . ASP A 1 88 ? 1.054 -1.385 -15.304 1.00 92.19 88 ASP A C 1
ATOM 714 O O . ASP A 1 88 ? 0.329 -1.596 -14.328 1.00 92.19 88 ASP A O 1
ATOM 718 N N . LEU A 1 89 ? 1.805 -0.285 -15.391 1.00 89.56 89 LEU A N 1
ATOM 719 C CA . LEU A 1 89 ? 2.021 0.670 -14.304 1.00 89.56 89 LEU A CA 1
ATOM 720 C C . LEU A 1 89 ? 0.721 1.157 -13.647 1.00 89.56 89 LEU A C 1
ATOM 722 O O . LEU A 1 89 ? 0.587 1.160 -12.420 1.00 89.56 89 LEU A O 1
ATOM 726 N N . GLU A 1 90 ? -0.242 1.593 -14.459 1.00 89.88 90 GLU A N 1
ATOM 727 C CA . GLU A 1 90 ? -1.517 2.111 -13.960 1.00 89.88 90 GLU A CA 1
ATOM 728 C C . GLU A 1 90 ? -2.367 0.994 -13.343 1.00 89.88 90 GLU A C 1
ATOM 730 O O . GLU A 1 90 ? -3.015 1.200 -12.314 1.00 89.88 90 GLU A O 1
ATOM 735 N N . ARG A 1 91 ? -2.331 -0.204 -13.938 1.00 92.12 91 ARG A N 1
ATOM 736 C CA . ARG A 1 91 ? -3.076 -1.372 -13.458 1.00 92.12 91 ARG A CA 1
ATOM 737 C C . ARG A 1 91 ? -2.554 -1.839 -12.106 1.00 92.12 91 ARG A C 1
ATOM 739 O O . ARG A 1 91 ? -3.367 -2.028 -11.207 1.00 92.12 91 ARG A O 1
ATOM 746 N N . ILE A 1 92 ? -1.233 -1.955 -11.949 1.00 93.12 92 ILE A N 1
ATOM 747 C CA . ILE A 1 92 ? -0.573 -2.308 -10.683 1.00 93.12 92 ILE A CA 1
ATOM 748 C C . ILE A 1 92 ? -0.991 -1.331 -9.589 1.00 93.12 92 ILE A C 1
ATOM 750 O O . ILE A 1 92 ? -1.554 -1.746 -8.578 1.00 93.12 92 ILE A O 1
ATOM 754 N N . ASN A 1 93 ? -0.792 -0.028 -9.809 1.00 92.00 93 ASN A N 1
ATOM 755 C CA . ASN A 1 93 ? -1.098 0.965 -8.783 1.00 92.00 93 ASN A CA 1
ATOM 756 C C . ASN A 1 93 ? -2.583 0.937 -8.385 1.00 92.00 93 ASN A C 1
ATOM 758 O O . ASN A 1 93 ? -2.903 0.873 -7.199 1.00 92.00 93 ASN A O 1
ATOM 762 N N . LYS A 1 94 ? -3.503 0.917 -9.361 1.00 92.56 94 LYS A N 1
ATOM 763 C CA . LYS A 1 94 ? -4.948 0.870 -9.081 1.00 92.56 94 LYS A CA 1
ATOM 764 C C . LYS A 1 94 ? -5.374 -0.416 -8.374 1.00 92.56 94 LYS A C 1
ATOM 766 O O . LYS A 1 94 ? -6.256 -0.360 -7.522 1.00 92.56 94 LYS A O 1
ATOM 771 N N . HIS A 1 95 ? -4.793 -1.564 -8.725 1.00 94.75 95 HIS A N 1
ATOM 772 C CA . HIS A 1 95 ? -5.095 -2.831 -8.056 1.00 94.75 95 HIS A CA 1
ATOM 773 C C . HIS A 1 95 ? -4.596 -2.835 -6.609 1.00 94.75 95 HIS A C 1
ATOM 775 O O . HIS A 1 95 ? -5.364 -3.192 -5.717 1.00 94.75 95 HIS A O 1
ATOM 781 N N . ALA A 1 96 ? -3.359 -2.395 -6.365 1.00 95.12 96 ALA A N 1
ATOM 782 C CA . ALA A 1 96 ? -2.791 -2.330 -5.021 1.00 95.12 96 ALA A CA 1
ATOM 783 C C . ALA A 1 96 ? -3.589 -1.391 -4.104 1.00 95.12 96 ALA A C 1
ATOM 785 O O . ALA A 1 96 ? -3.933 -1.788 -2.991 1.00 95.12 96 ALA A O 1
ATOM 786 N N . LEU A 1 97 ? -3.927 -0.186 -4.584 1.00 94.50 97 LEU A N 1
ATOM 787 C CA . LEU A 1 97 ? -4.723 0.795 -3.836 1.00 94.50 97 LEU A CA 1
ATOM 788 C C . LEU A 1 97 ? -6.131 0.271 -3.531 1.00 94.50 97 LEU A C 1
ATOM 790 O O . LEU A 1 97 ? -6.584 0.365 -2.390 1.00 94.50 97 LEU A O 1
ATOM 794 N N . ARG A 1 98 ? -6.796 -0.349 -4.516 1.00 95.06 98 ARG A N 1
ATOM 795 C CA . ARG A 1 98 ? -8.141 -0.906 -4.333 1.00 95.06 98 ARG A CA 1
ATOM 796 C C . ARG A 1 98 ? -8.144 -2.003 -3.271 1.00 95.06 98 ARG A C 1
ATOM 798 O O . ARG A 1 98 ? -8.956 -1.951 -2.355 1.00 95.06 98 ARG A O 1
ATOM 805 N N . MET A 1 99 ? -7.214 -2.956 -3.358 1.00 96.75 99 MET A N 1
ATOM 806 C CA . MET A 1 99 ? -7.099 -4.035 -2.370 1.00 96.75 99 MET A CA 1
ATOM 807 C C . MET A 1 99 ? -6.777 -3.495 -0.971 1.00 96.75 99 MET A C 1
ATOM 809 O O . MET A 1 99 ? -7.384 -3.934 0.002 1.00 96.75 99 MET A O 1
ATOM 813 N N . ALA A 1 100 ? -5.879 -2.510 -0.864 1.00 96.06 100 ALA A N 1
ATOM 814 C CA . ALA A 1 100 ? -5.555 -1.875 0.413 1.00 96.06 100 ALA A CA 1
ATOM 815 C C . ALA A 1 100 ? -6.782 -1.194 1.043 1.00 96.06 100 ALA A C 1
ATOM 817 O O . ALA A 1 100 ? -7.036 -1.357 2.238 1.00 96.06 100 ALA A O 1
ATOM 818 N N . ARG A 1 101 ? -7.587 -0.484 0.237 1.00 94.81 101 ARG A N 1
ATOM 819 C CA . ARG A 1 101 ?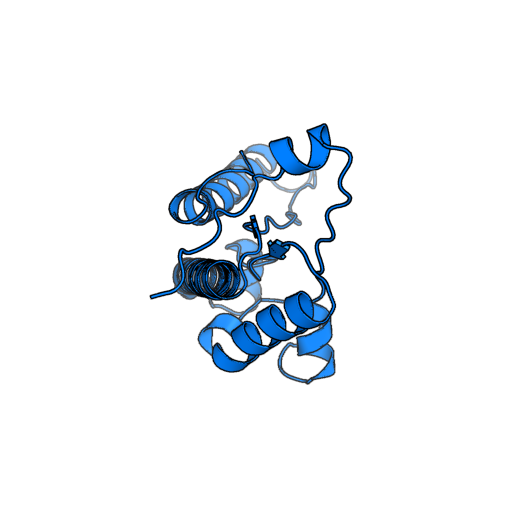 -8.847 0.118 0.692 1.00 94.81 101 ARG A CA 1
ATOM 820 C C . ARG A 1 101 ? -9.841 -0.946 1.150 1.00 94.81 101 ARG A C 1
ATOM 822 O O . ARG A 1 101 ? -10.380 -0.824 2.248 1.00 94.81 101 ARG A O 1
ATOM 829 N N . GLU A 1 102 ? -10.065 -1.987 0.354 1.00 95.88 102 GLU A N 1
ATOM 830 C CA . GLU A 1 102 ? -10.995 -3.066 0.701 1.00 95.88 102 GLU A CA 1
ATOM 831 C C . GLU A 1 102 ? -10.633 -3.727 2.035 1.00 95.88 102 GLU A C 1
ATOM 833 O O . GLU A 1 102 ? -11.510 -3.908 2.878 1.00 95.88 102 GLU A O 1
ATOM 838 N N . VAL A 1 103 ? -9.352 -4.050 2.249 1.00 97.06 103 VAL A N 1
ATOM 839 C CA . VAL A 1 103 ? -8.888 -4.636 3.515 1.00 97.06 103 VAL A CA 1
ATOM 840 C C . VAL A 1 103 ? -9.119 -3.656 4.659 1.00 97.06 103 VAL A C 1
ATOM 842 O O . VAL A 1 103 ? -9.770 -4.017 5.634 1.00 97.06 103 VAL A O 1
ATOM 845 N N . ALA A 1 104 ? -8.705 -2.396 4.509 1.00 95.31 104 ALA A N 1
ATOM 846 C CA . ALA A 1 104 ? -8.877 -1.398 5.558 1.00 95.31 104 ALA A CA 1
ATOM 847 C C . ALA A 1 104 ? -10.353 -1.140 5.924 1.00 95.31 104 ALA A C 1
ATOM 849 O O . ALA A 1 104 ? -10.678 -0.890 7.082 1.00 95.31 104 ALA A O 1
ATOM 850 N N . ASP A 1 105 ? -11.270 -1.201 4.948 1.00 94.19 105 ASP A N 1
ATOM 851 C CA . ASP A 1 105 ? -12.714 -1.024 5.186 1.00 94.19 105 ASP A CA 1
ATOM 852 C C . ASP A 1 105 ? -13.321 -2.199 5.959 1.00 94.19 105 ASP A C 1
ATOM 854 O O . ASP A 1 105 ? -14.298 -2.031 6.695 1.00 94.19 105 ASP A O 1
ATOM 858 N N . GLN A 1 106 ? -12.778 -3.399 5.755 1.00 95.56 106 GLN A N 1
ATOM 859 C CA . GLN A 1 106 ? -13.227 -4.618 6.420 1.00 95.56 106 GLN A CA 1
ATOM 860 C C . GLN A 1 106 ? -12.666 -4.734 7.837 1.00 95.56 106 GLN A C 1
ATOM 862 O O . GLN A 1 106 ? -13.361 -5.221 8.726 1.00 95.56 106 GLN A O 1
ATOM 867 N N . THR A 1 107 ? -11.439 -4.266 8.054 1.00 95.12 107 THR A N 1
ATOM 868 C CA . THR A 1 107 ? -10.742 -4.356 9.342 1.00 95.12 107 THR A CA 1
ATOM 869 C C . THR A 1 107 ? -10.930 -3.126 10.225 1.00 95.12 107 THR A C 1
ATOM 871 O O . THR A 1 107 ? -10.611 -3.172 11.410 1.00 95.12 107 THR A O 1
ATOM 874 N N . GLY A 1 108 ? -11.463 -2.029 9.680 1.00 94.50 108 GLY A N 1
ATOM 875 C CA . GLY A 1 108 ? -11.632 -0.775 10.412 1.00 94.50 108 GLY A CA 1
ATOM 876 C C . GLY A 1 108 ? -10.312 -0.042 10.669 1.00 94.50 108 GLY A C 1
ATOM 877 O O . GLY A 1 108 ? -10.192 0.659 11.672 1.00 94.50 108 GLY A O 1
ATOM 878 N N . THR A 1 109 ? -9.328 -0.213 9.785 1.00 95.12 109 THR A N 1
ATOM 879 C CA . THR A 1 109 ? -8.017 0.449 9.853 1.00 95.12 109 THR A CA 1
ATOM 880 C C . THR A 1 109 ? -7.949 1.652 8.911 1.00 95.12 109 THR A C 1
ATOM 882 O O . THR A 1 109 ? -8.809 1.854 8.048 1.00 95.12 109 THR A O 1
ATOM 885 N N . LEU A 1 110 ? -6.898 2.458 9.055 1.00 95.31 110 LEU A N 1
ATOM 886 C CA . LEU A 1 110 ? -6.555 3.488 8.078 1.00 95.31 110 LEU A CA 1
ATOM 887 C C . LEU A 1 110 ? -6.002 2.844 6.800 1.00 95.31 110 LEU A C 1
ATOM 889 O O . LEU A 1 110 ? -5.603 1.677 6.789 1.00 95.31 110 LEU A O 1
ATOM 893 N N . MET A 1 111 ? -5.952 3.620 5.722 1.00 93.31 111 MET A N 1
ATOM 894 C CA . MET A 1 111 ? -5.317 3.237 4.464 1.00 93.31 111 MET A CA 1
ATOM 895 C C . MET A 1 111 ? -4.413 4.374 3.996 1.00 93.31 111 MET A C 1
ATOM 897 O O . MET A 1 111 ? -4.766 5.543 4.136 1.00 93.31 111 MET A O 1
ATOM 901 N N . ALA A 1 112 ? -3.254 4.029 3.444 1.00 91.94 112 ALA A N 1
ATOM 902 C CA . ALA A 1 112 ? -2.334 4.996 2.862 1.00 91.94 112 ALA A CA 1
ATOM 903 C C . ALA A 1 112 ? -1.801 4.502 1.512 1.00 91.94 112 ALA A C 1
ATOM 905 O O . ALA A 1 112 ? -1.544 3.312 1.327 1.00 91.94 112 ALA A O 1
ATOM 906 N N . GLY A 1 113 ? -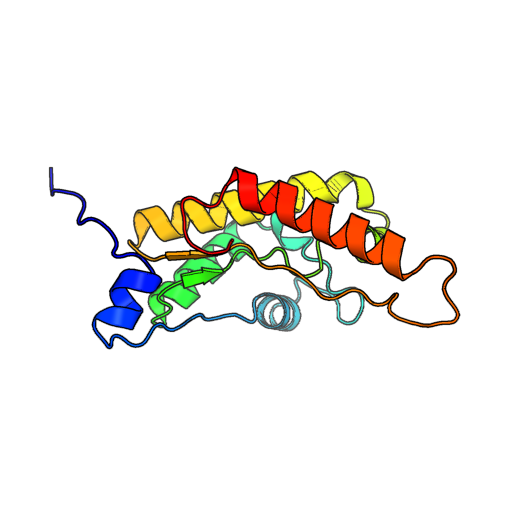1.604 5.426 0.570 1.00 90.31 113 GLY A N 1
ATOM 907 C CA . GLY A 1 113 ? -0.847 5.171 -0.655 1.00 90.31 113 GLY A CA 1
ATOM 908 C C . GLY A 1 113 ? 0.653 5.295 -0.393 1.00 90.31 113 GLY A C 1
ATOM 909 O O . GLY A 1 113 ? 1.079 6.201 0.321 1.00 90.31 113 GLY A O 1
ATOM 910 N N . ASN A 1 114 ? 1.459 4.402 -0.968 1.00 88.94 114 ASN A N 1
ATOM 911 C CA . ASN A 1 114 ? 2.911 4.446 -0.826 1.00 88.94 114 ASN A CA 1
ATOM 912 C C . ASN A 1 114 ? 3.550 5.179 -2.016 1.00 88.94 114 ASN A C 1
ATOM 914 O O . ASN A 1 114 ? 3.182 4.952 -3.172 1.00 88.94 114 ASN A O 1
ATOM 918 N N . ILE A 1 115 ? 4.516 6.053 -1.737 1.00 86.06 115 ILE A N 1
ATOM 919 C CA . ILE A 1 115 ? 5.248 6.832 -2.738 1.00 86.06 115 ILE A CA 1
ATOM 920 C C . ILE A 1 115 ? 6.719 6.426 -2.678 1.00 86.06 115 ILE A C 1
ATOM 922 O O . ILE A 1 115 ? 7.352 6.480 -1.626 1.00 86.06 115 ILE A O 1
ATOM 926 N N . SER A 1 116 ? 7.278 6.040 -3.823 1.00 82.88 116 SER A N 1
ATOM 927 C CA . SER A 1 116 ? 8.664 5.587 -3.914 1.00 82.88 116 SER A CA 1
ATOM 928 C C . SER A 1 116 ? 9.664 6.720 -4.112 1.00 82.88 116 SER A C 1
ATOM 930 O O . SER A 1 116 ? 9.332 7.803 -4.599 1.00 82.88 116 SER A O 1
ATOM 932 N N . ASN A 1 117 ? 10.928 6.440 -3.793 1.00 85.81 117 ASN A N 1
ATOM 933 C CA . ASN A 1 117 ? 12.034 7.292 -4.207 1.00 85.81 117 ASN A CA 1
ATOM 934 C C . ASN A 1 117 ? 12.229 7.238 -5.736 1.00 85.81 117 ASN A C 1
ATOM 936 O O . ASN A 1 117 ? 11.666 6.397 -6.435 1.00 85.81 117 ASN A O 1
ATOM 940 N N . THR A 1 118 ? 13.079 8.128 -6.242 1.00 84.25 118 THR A N 1
ATOM 941 C CA . THR A 1 118 ? 13.570 8.113 -7.626 1.00 84.25 118 THR A CA 1
ATOM 942 C C . THR A 1 118 ? 15.070 7.843 -7.635 1.00 84.25 118 THR A C 1
ATOM 944 O O . THR A 1 118 ? 15.761 8.341 -6.745 1.00 84.25 118 THR A O 1
ATOM 947 N N . ASN A 1 119 ? 15.598 7.162 -8.656 1.00 83.12 119 ASN A N 1
ATOM 948 C CA . ASN A 1 119 ? 17.048 6.929 -8.773 1.00 83.12 119 ASN A CA 1
ATOM 949 C C . ASN A 1 119 ? 17.758 7.981 -9.641 1.00 83.12 119 ASN A C 1
ATOM 951 O O . ASN A 1 119 ? 18.974 7.953 -9.799 1.00 83.12 119 ASN A O 1
ATOM 955 N N . ILE A 1 120 ? 17.002 8.944 -10.172 1.00 86.00 120 ILE A N 1
ATOM 956 C CA . ILE A 1 120 ? 17.500 9.970 -11.094 1.00 86.00 120 ILE A CA 1
ATOM 957 C C . ILE A 1 120 ? 17.874 11.292 -10.413 1.00 86.00 120 ILE A C 1
ATOM 959 O O . ILE A 1 120 ? 18.092 12.278 -11.111 1.00 86.00 120 ILE A O 1
ATOM 963 N N . PHE A 1 121 ? 17.947 11.357 -9.078 1.00 87.44 121 PHE A N 1
ATOM 964 C CA . PHE A 1 121 ? 18.442 12.547 -8.369 1.00 87.44 121 PHE A CA 1
ATOM 965 C C . PHE A 1 121 ? 19.975 12.612 -8.447 1.00 87.44 121 PHE A C 1
ATOM 967 O O . PHE A 1 121 ? 20.686 12.396 -7.471 1.00 87.44 121 PHE A O 1
ATOM 974 N N . VAL A 1 122 ? 20.477 12.846 -9.655 1.00 86.50 122 VAL A N 1
ATOM 975 C CA . VAL A 1 122 ? 21.898 12.888 -9.996 1.00 86.50 122 VAL A CA 1
ATOM 976 C C . VAL A 1 122 ? 22.128 13.994 -11.019 1.00 86.50 122 VAL A C 1
ATOM 978 O O . VAL A 1 122 ? 21.414 14.092 -12.018 1.00 86.50 122 VAL A O 1
ATOM 981 N N . ASP A 1 123 ? 23.151 14.816 -10.790 1.00 85.56 123 ASP A N 1
ATOM 982 C CA . ASP A 1 123 ? 23.411 16.021 -11.592 1.00 85.56 123 ASP A CA 1
ATOM 983 C C . ASP A 1 123 ? 23.820 15.716 -13.043 1.00 85.56 123 ASP A C 1
ATOM 985 O O . ASP A 1 123 ? 23.759 16.583 -13.912 1.00 85.56 123 ASP A O 1
ATOM 989 N N . THR A 1 124 ? 24.185 14.465 -13.327 1.00 89.62 124 THR A N 1
ATOM 990 C CA . THR A 1 124 ? 24.486 13.968 -14.673 1.00 89.62 124 THR A CA 1
ATOM 991 C C . THR A 1 124 ? 23.239 13.700 -15.514 1.00 89.62 124 THR A C 1
ATOM 993 O O . THR A 1 124 ? 23.355 13.572 -16.731 1.00 89.62 124 THR A O 1
ATOM 996 N N . VAL A 1 125 ? 22.045 13.623 -14.912 1.00 86.06 125 VAL A N 1
ATOM 997 C CA . VAL A 1 125 ? 20.790 13.412 -15.643 1.00 86.06 125 VAL A CA 1
ATOM 998 C C . VAL A 1 125 ? 20.209 14.765 -16.067 1.00 86.06 125 VAL A C 1
ATOM 1000 O O . VAL A 1 125 ? 19.774 15.551 -15.220 1.00 86.06 125 VAL A O 1
ATOM 1003 N N . PRO A 1 126 ? 20.097 15.049 -17.380 1.00 89.38 126 PRO A N 1
ATOM 1004 C CA . PRO A 1 126 ? 19.516 16.301 -17.843 1.00 89.38 126 PRO A CA 1
ATOM 1005 C C . PRO A 1 126 ? 18.075 16.457 -17.359 1.00 89.38 126 PRO A C 1
ATOM 1007 O O . PRO A 1 126 ? 17.265 15.522 -17.463 1.00 89.38 126 PRO A O 1
ATOM 1010 N N . ASN A 1 127 ? 17.760 17.656 -16.866 1.00 90.69 127 ASN A N 1
ATOM 1011 C CA . ASN A 1 127 ? 16.439 18.044 -16.369 1.00 90.69 127 ASN A CA 1
ATOM 1012 C C . ASN A 1 127 ? 15.890 17.119 -15.268 1.00 90.69 127 ASN A C 1
ATOM 1014 O O . ASN A 1 127 ? 14.673 16.945 -15.164 1.00 90.69 127 ASN A O 1
ATOM 1018 N N . TYR A 1 128 ? 16.760 16.524 -14.439 1.00 88.81 128 TYR A N 1
ATOM 1019 C CA . TYR A 1 128 ? 16.342 15.558 -13.420 1.00 88.81 128 TYR A CA 1
ATOM 1020 C C . TYR A 1 128 ? 15.248 16.095 -12.493 1.00 88.81 128 TYR A C 1
ATOM 1022 O O . TYR A 1 128 ? 14.292 15.385 -12.207 1.00 88.81 128 TYR A O 1
ATOM 1030 N N . ARG A 1 129 ? 15.311 17.373 -12.092 1.00 91.06 129 ARG A N 1
ATOM 1031 C CA . ARG A 1 129 ? 14.295 17.993 -11.223 1.00 91.06 129 ARG A CA 1
ATOM 1032 C C . ARG A 1 129 ? 12.894 17.957 -11.830 1.00 91.06 129 ARG A C 1
ATOM 1034 O O . ARG A 1 129 ? 11.935 17.670 -11.119 1.00 91.06 129 ARG A O 1
ATOM 1041 N N . GLU A 1 130 ? 12.773 18.244 -13.126 1.00 91.50 130 GLU A N 1
ATOM 1042 C CA . GLU A 1 130 ? 11.478 18.210 -13.812 1.00 91.50 130 GLU A CA 1
ATOM 1043 C C . GLU A 1 130 ? 10.993 16.770 -13.977 1.00 91.50 130 GLU A C 1
ATOM 1045 O O . GLU A 1 130 ? 9.849 16.466 -13.656 1.00 91.50 130 GLU A O 1
ATOM 1050 N N . LYS A 1 131 ? 11.881 15.848 -14.365 1.00 89.00 131 LYS A N 1
ATOM 1051 C CA . LYS A 1 131 ? 11.549 14.418 -14.466 1.00 89.00 131 LYS A CA 1
ATOM 1052 C C . LYS A 1 131 ? 11.053 13.850 -13.133 1.00 89.00 131 LYS A C 1
ATOM 1054 O O . LYS A 1 131 ? 10.018 13.194 -13.097 1.00 89.00 131 LYS A O 1
ATOM 1059 N N . ILE A 1 132 ? 11.742 14.160 -12.035 1.00 90.38 132 ILE A N 1
ATOM 1060 C CA . ILE A 1 132 ? 11.357 13.755 -10.678 1.00 90.38 132 ILE A CA 1
ATOM 1061 C C . ILE A 1 132 ? 9.989 14.329 -10.308 1.00 90.38 132 ILE A C 1
ATOM 1063 O O . ILE A 1 132 ? 9.133 13.599 -9.811 1.00 90.38 132 ILE A O 1
ATOM 1067 N N . ARG A 1 133 ? 9.739 15.613 -10.599 1.00 90.88 133 ARG A N 1
ATOM 1068 C CA . ARG A 1 133 ? 8.420 16.225 -10.384 1.00 90.88 133 ARG A CA 1
ATOM 1069 C C . ARG A 1 133 ? 7.315 15.496 -11.141 1.00 90.88 133 ARG A C 1
ATOM 1071 O O . ARG A 1 133 ? 6.247 15.296 -10.573 1.00 90.88 133 ARG A O 1
ATOM 1078 N N . GLN A 1 134 ? 7.556 15.093 -12.386 1.00 89.38 134 GLN A N 1
ATOM 1079 C CA . GLN A 1 134 ? 6.575 14.342 -13.173 1.00 89.38 134 GLN A CA 1
ATOM 1080 C C . GLN A 1 134 ? 6.325 12.939 -12.601 1.00 89.38 134 GLN A C 1
ATOM 1082 O O . GLN A 1 134 ? 5.170 12.525 -12.519 1.00 89.38 134 GLN A O 1
ATOM 1087 N N . ILE A 1 135 ? 7.368 12.247 -12.125 1.00 87.81 135 ILE A N 1
ATOM 1088 C CA . ILE A 1 135 ? 7.223 10.947 -11.449 1.00 87.81 135 ILE A CA 1
ATOM 1089 C C . ILE A 1 135 ? 6.349 11.091 -10.198 1.00 87.81 135 ILE A C 1
ATOM 1091 O O . ILE A 1 135 ? 5.348 10.389 -10.068 1.00 87.81 135 ILE A O 1
ATOM 1095 N N . PHE A 1 136 ? 6.662 12.041 -9.312 1.00 88.75 136 PHE A N 1
ATOM 1096 C CA . PHE A 1 136 ? 5.869 12.250 -8.099 1.00 88.75 136 PHE A CA 1
ATOM 1097 C C . PHE A 1 136 ? 4.437 12.696 -8.395 1.00 88.75 136 PHE A C 1
ATOM 1099 O O . PHE A 1 136 ? 3.517 12.221 -7.733 1.00 88.75 136 PHE A O 1
ATOM 1106 N N . LYS A 1 137 ? 4.221 13.550 -9.406 1.00 88.31 137 LYS A N 1
ATOM 1107 C CA . LYS A 1 137 ? 2.868 13.907 -9.861 1.00 88.31 137 LYS A CA 1
ATOM 1108 C C . LYS A 1 137 ? 2.083 12.670 -10.282 1.00 88.31 137 LYS A C 1
ATOM 1110 O O . LYS A 1 137 ? 0.936 12.540 -9.879 1.00 88.31 137 LYS A O 1
ATOM 1115 N N . GLN A 1 138 ? 2.690 11.752 -11.034 1.00 83.00 138 GLN A N 1
ATOM 1116 C CA . GLN A 1 138 ? 2.024 10.519 -11.448 1.00 83.00 138 GLN A CA 1
ATOM 1117 C C . GLN A 1 138 ? 1.667 9.630 -10.246 1.00 83.00 138 GLN A C 1
ATOM 1119 O O . GLN A 1 138 ? 0.514 9.217 -10.127 1.00 83.00 138 GLN A O 1
ATOM 1124 N N . CYS A 1 139 ? 2.612 9.384 -9.330 1.00 82.44 139 CYS A N 1
ATOM 1125 C CA . CYS A 1 139 ? 2.359 8.596 -8.115 1.00 82.44 139 CYS A CA 1
ATOM 1126 C C . CYS A 1 139 ? 1.245 9.218 -7.255 1.00 82.44 139 CYS A C 1
ATOM 1128 O O . CYS A 1 139 ? 0.354 8.514 -6.770 1.00 82.44 139 CYS A O 1
ATOM 1130 N N . TYR A 1 140 ? 1.265 10.547 -7.113 1.00 81.50 140 TYR A N 1
ATOM 1131 C CA . TYR A 1 140 ? 0.250 11.299 -6.384 1.00 81.50 140 TYR A CA 1
ATOM 1132 C C . TYR A 1 140 ? -1.118 11.207 -7.058 1.00 81.50 140 TYR A C 1
ATOM 1134 O O . TYR A 1 140 ? -2.094 10.881 -6.396 1.00 81.50 140 TYR A O 1
ATOM 1142 N N . SER A 1 141 ? -1.205 11.448 -8.369 1.00 78.38 141 SER A N 1
ATOM 1143 C CA . SER A 1 141 ? -2.472 11.398 -9.103 1.00 78.38 141 SER A CA 1
ATOM 1144 C C . SER A 1 141 ? -3.155 10.039 -8.985 1.00 78.38 141 SER A C 1
ATOM 1146 O O . SER A 1 141 ? -4.373 9.993 -8.840 1.00 78.38 141 SER A O 1
ATOM 1148 N N . VAL A 1 142 ? -2.395 8.940 -9.002 1.00 72.69 142 VAL A N 1
ATOM 1149 C CA . VAL A 1 142 ? -2.978 7.600 -8.858 1.00 72.69 142 VAL A CA 1
ATOM 1150 C C . VAL A 1 142 ? -3.405 7.321 -7.4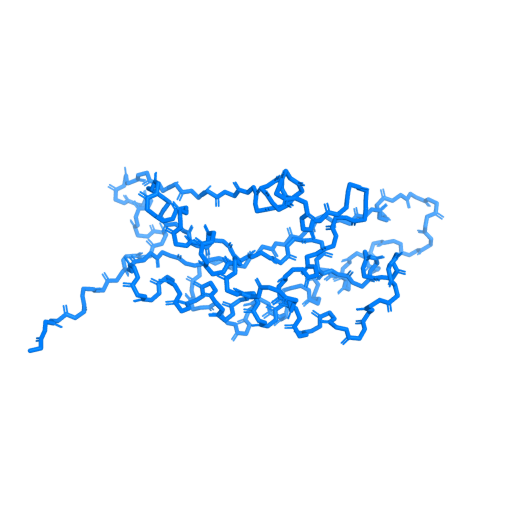12 1.00 72.69 142 VAL A C 1
ATOM 1152 O O . VAL A 1 142 ? -4.486 6.777 -7.199 1.00 72.69 142 VAL A O 1
ATOM 1155 N N . SER A 1 143 ? -2.618 7.753 -6.421 1.00 70.62 143 SER A N 1
ATOM 1156 C CA . SER A 1 143 ? -2.938 7.566 -4.995 1.00 70.62 143 SER A CA 1
ATOM 1157 C C . SER A 1 143 ? -4.122 8.427 -4.535 1.00 70.62 143 SER A C 1
ATOM 1159 O O . SER A 1 143 ? -5.035 7.938 -3.874 1.00 70.62 143 SER A O 1
ATOM 1161 N N . ALA A 1 144 ? -4.163 9.698 -4.940 1.00 67.62 144 ALA A N 1
ATOM 1162 C CA . ALA A 1 144 ? -5.201 10.654 -4.556 1.00 67.62 144 ALA A CA 1
ATOM 1163 C C . ALA A 1 144 ? -6.598 10.287 -5.088 1.00 67.62 144 ALA A C 1
ATOM 1165 O O . ALA A 1 144 ? -7.598 10.704 -4.515 1.00 67.62 144 ALA A O 1
ATOM 1166 N N . MET A 1 145 ? -6.690 9.485 -6.156 1.00 54.28 145 MET A N 1
ATOM 1167 C CA . MET A 1 145 ? -7.972 8.984 -6.666 1.00 54.28 145 MET A CA 1
ATOM 1168 C C . MET A 1 145 ? -8.645 7.955 -5.745 1.00 54.28 145 MET A C 1
ATOM 1170 O O . MET A 1 145 ? -9.832 7.692 -5.926 1.00 54.28 145 MET A O 1
ATOM 1174 N N . GLN A 1 146 ? -7.917 7.342 -4.802 1.00 54.72 146 GLN A N 1
ATOM 1175 C CA . GLN A 1 146 ? -8.437 6.240 -3.977 1.00 54.72 146 GLN A CA 1
ATOM 1176 C C . GLN A 1 146 ? -8.248 6.423 -2.463 1.00 54.72 146 GLN A C 1
ATOM 1178 O O . GLN A 1 146 ? -8.834 5.669 -1.686 1.00 54.72 146 GLN A O 1
ATOM 1183 N N . SER A 1 147 ? -7.506 7.445 -2.032 1.00 47.72 147 SER A N 1
ATOM 1184 C CA . SER A 1 147 ? -7.385 7.816 -0.621 1.00 47.72 147 SER A CA 1
ATOM 1185 C C . SER A 1 147 ? -8.554 8.706 -0.189 1.00 47.72 147 SER A C 1
ATOM 1187 O O . SER A 1 147 ? -8.647 9.867 -0.584 1.00 47.72 147 SER A O 1
ATOM 1189 N N . VAL A 1 148 ? -9.432 8.186 0.669 1.00 39.69 148 VAL A N 1
ATOM 1190 C CA . VAL A 1 148 ? -10.362 9.021 1.438 1.00 39.69 148 VAL A CA 1
ATOM 1191 C C . VAL A 1 148 ? -9.615 9.477 2.690 1.00 39.69 148 VAL A C 1
ATOM 1193 O O . VAL A 1 148 ? -9.454 8.673 3.596 1.00 39.69 148 VAL A O 1
ATOM 1196 N N . ASN A 1 149 ? -9.171 10.742 2.695 1.00 43.19 149 ASN A N 1
ATOM 1197 C CA . ASN A 1 149 ? -8.544 11.486 3.801 1.00 43.19 149 ASN A CA 1
ATOM 1198 C C . ASN A 1 149 ? -7.339 10.815 4.492 1.00 43.19 149 ASN A C 1
ATOM 1200 O O . ASN A 1 149 ? -7.532 9.872 5.240 1.00 43.19 149 ASN A O 1
ATOM 1204 N N . GLU A 1 150 ? -6.130 11.386 4.316 1.00 43.53 150 GLU A N 1
ATOM 1205 C CA . GLU A 1 150 ? -5.155 11.711 5.403 1.00 43.53 150 GLU A CA 1
ATOM 1206 C C . GLU A 1 150 ? -3.681 11.783 5.002 1.00 43.53 150 GLU A C 1
ATOM 1208 O O . GLU A 1 150 ? -2.862 12.201 5.815 1.00 43.53 150 GLU A O 1
ATOM 1213 N N . PHE A 1 151 ? -3.335 11.500 3.750 1.00 34.19 151 PHE A N 1
ATOM 1214 C CA . PHE A 1 151 ? -2.020 11.867 3.219 1.00 34.19 151 PHE A CA 1
ATOM 1215 C C . PHE A 1 151 ? -2.161 12.753 1.985 1.00 34.19 151 PHE A C 1
ATOM 1217 O O . PHE A 1 151 ? -2.022 12.300 0.849 1.00 34.19 151 PHE A O 1
ATOM 1224 N N . THR A 1 152 ? -2.444 14.028 2.260 1.00 35.44 152 THR A N 1
ATOM 1225 C CA . THR A 1 152 ? -2.110 15.198 1.435 1.00 35.44 152 THR A CA 1
ATOM 1226 C C . THR A 1 152 ? -1.764 16.351 2.360 1.00 35.44 152 THR A C 1
ATOM 1228 O O . THR A 1 152 ? -2.600 16.605 3.259 1.00 35.44 152 THR A O 1
#

pLDDT: mean 87.59, std 13.27, range [34.19, 98.19]